Protein AF-A0A969X1E5-F1 (afdb_monomer)

Foldseek 3Di:
DVVVVVVVVVVVVVVVVVVVCVVVVPPPCPPDPQPADEEEQEAAPVCQVVVVVVQVVVCVVRVRYHYHYHYDHHVVRVVCVVVVVD

Structure (mmCIF, N/CA/C/O backbone):
data_AF-A0A969X1E5-F1
#
_entry.id   AF-A0A969X1E5-F1
#
loop_
_atom_site.group_PDB
_atom_site.id
_atom_site.type_symbol
_atom_site.label_atom_id
_atom_site.label_alt_id
_atom_site.label_comp_id
_atom_site.label_asym_id
_atom_site.label_entity_id
_atom_site.label_seq_id
_atom_site.pdbx_PDB_ins_code
_atom_site.Cartn_x
_atom_site.Cartn_y
_atom_site.Cartn_z
_atom_site.occupancy
_atom_site.B_iso_or_equiv
_atom_site.auth_seq_id
_atom_site.auth_comp_id
_atom_site.auth_asym_id
_atom_site.auth_atom_id
_atom_site.pdbx_PDB_model_num
ATOM 1 N N . MET A 1 1 ? 17.594 5.502 -66.200 1.00 55.56 1 MET A N 1
ATOM 2 C CA . MET A 1 1 ? 16.403 5.438 -65.317 1.00 55.56 1 MET A CA 1
ATOM 3 C C . MET A 1 1 ? 16.337 4.159 -64.470 1.00 55.56 1 MET A C 1
ATOM 5 O O . MET A 1 1 ? 16.067 4.263 -63.285 1.00 55.56 1 MET A O 1
ATOM 9 N N . ARG A 1 2 ? 16.647 2.964 -65.010 1.00 63.50 2 ARG A N 1
ATOM 10 C CA . ARG A 1 2 ? 16.596 1.684 -64.261 1.00 63.50 2 ARG A CA 1
ATOM 11 C C . ARG A 1 2 ? 17.586 1.543 -63.087 1.00 63.50 2 ARG A C 1
ATOM 13 O O . ARG A 1 2 ? 17.216 0.975 -62.071 1.00 63.50 2 ARG A O 1
ATOM 20 N N . LYS A 1 3 ? 18.816 2.072 -63.190 1.00 72.31 3 LYS A N 1
ATOM 21 C CA . LYS A 1 3 ? 19.837 1.961 -62.120 1.00 72.31 3 LYS A CA 1
ATOM 22 C C . LYS A 1 3 ? 19.455 2.731 -60.846 1.00 72.31 3 LYS A C 1
ATOM 24 O O . LYS A 1 3 ? 19.654 2.217 -59.756 1.00 72.31 3 LYS A O 1
ATOM 29 N N . ASN A 1 4 ? 18.851 3.912 -60.982 1.00 72.38 4 ASN A N 1
ATOM 30 C CA . ASN A 1 4 ? 18.379 4.720 -59.852 1.00 72.38 4 ASN A CA 1
ATOM 31 C C . ASN A 1 4 ? 17.159 4.073 -59.182 1.00 72.38 4 ASN A C 1
ATOM 33 O O . ASN A 1 4 ? 17.081 4.042 -57.962 1.00 72.38 4 ASN A O 1
ATOM 37 N N . PHE A 1 5 ? 16.255 3.488 -59.976 1.00 77.94 5 PHE A N 1
ATOM 38 C CA . PHE A 1 5 ? 15.122 2.717 -59.461 1.00 77.94 5 PHE A CA 1
ATOM 39 C C . PHE A 1 5 ? 15.580 1.481 -58.669 1.00 77.94 5 PHE A C 1
ATOM 41 O O . PHE A 1 5 ? 15.081 1.224 -57.581 1.00 77.94 5 PHE A O 1
ATOM 48 N N . LEU A 1 6 ? 16.593 0.765 -59.166 1.00 82.38 6 LEU A N 1
ATOM 49 C CA . LEU A 1 6 ? 17.153 -0.410 -58.493 1.00 82.38 6 LEU A CA 1
ATOM 50 C C . LEU A 1 6 ? 17.852 -0.044 -57.169 1.00 82.38 6 LEU A C 1
ATOM 52 O O . LEU A 1 6 ? 17.748 -0.779 -56.192 1.00 82.38 6 LEU A O 1
ATOM 56 N N . TRP A 1 7 ? 18.493 1.128 -57.106 1.00 83.94 7 TRP A N 1
ATOM 57 C CA . TRP A 1 7 ? 19.100 1.654 -55.878 1.00 83.94 7 TRP A CA 1
ATOM 58 C C . TRP A 1 7 ? 18.049 2.074 -54.836 1.00 83.94 7 TRP A C 1
ATOM 60 O O . TRP A 1 7 ? 18.197 1.766 -53.659 1.00 83.94 7 TRP A O 1
ATOM 70 N N . ILE A 1 8 ? 16.947 2.697 -55.270 1.00 86.88 8 ILE A N 1
ATOM 71 C CA . ILE A 1 8 ? 15.823 3.068 -54.391 1.00 86.88 8 ILE A CA 1
ATOM 72 C C . ILE A 1 8 ? 15.168 1.820 -53.777 1.00 86.88 8 ILE A C 1
ATOM 74 O O . ILE A 1 8 ? 14.871 1.806 -52.584 1.00 86.88 8 ILE A O 1
ATOM 78 N N . VAL A 1 9 ? 14.996 0.749 -54.560 1.00 87.44 9 VAL A N 1
ATOM 79 C CA . VAL A 1 9 ? 14.437 -0.523 -54.068 1.00 87.44 9 VAL A CA 1
ATOM 80 C C . VAL A 1 9 ? 15.363 -1.186 -53.041 1.00 87.44 9 VAL A C 1
ATOM 82 O O . VAL A 1 9 ? 14.886 -1.664 -52.015 1.00 87.44 9 VAL A O 1
ATOM 85 N N . LEU A 1 10 ? 16.682 -1.161 -53.257 1.00 88.69 10 LEU A N 1
ATOM 86 C CA . LEU A 1 10 ? 17.654 -1.686 -52.288 1.00 88.69 10 LEU A CA 1
ATOM 87 C C . LEU A 1 10 ? 17.650 -0.905 -50.965 1.00 88.69 10 LEU A C 1
ATOM 89 O O . LEU A 1 10 ? 17.700 -1.514 -49.898 1.00 88.69 10 LEU A O 1
ATOM 93 N N . VAL A 1 11 ? 17.538 0.425 -51.022 1.00 87.00 11 VAL A N 1
ATOM 94 C CA . VAL A 1 11 ? 17.461 1.274 -49.821 1.00 87.00 11 VAL A CA 1
ATOM 95 C C . VAL A 1 11 ? 16.168 1.015 -49.042 1.00 87.00 11 VAL A C 1
ATOM 97 O O . VAL A 1 11 ? 16.202 0.925 -47.817 1.00 87.00 11 VAL A O 1
ATOM 100 N N . LEU A 1 12 ? 15.039 0.817 -49.728 1.00 86.44 12 LEU A N 1
ATOM 101 C CA . LEU A 1 12 ? 13.772 0.476 -49.075 1.00 86.44 12 LEU A CA 1
ATOM 102 C C . LEU A 1 12 ? 13.825 -0.885 -48.369 1.00 86.44 12 LEU A C 1
ATOM 104 O O . LEU A 1 12 ? 13.367 -0.994 -47.235 1.00 86.44 12 LEU A O 1
ATOM 108 N N . ILE A 1 13 ? 14.434 -1.900 -48.990 1.00 86.81 13 ILE A N 1
ATOM 109 C CA . ILE A 1 13 ? 14.615 -3.223 -48.370 1.00 86.81 13 ILE A CA 1
ATOM 110 C C . ILE A 1 13 ? 15.500 -3.122 -47.121 1.00 86.81 13 ILE A C 1
ATOM 112 O O . ILE A 1 13 ? 15.198 -3.740 -46.101 1.00 86.81 13 ILE A O 1
ATOM 116 N N . LEU A 1 14 ? 16.551 -2.300 -47.164 1.00 84.69 14 LEU A N 1
ATOM 117 C CA . LEU A 1 14 ? 17.441 -2.089 -46.023 1.00 84.69 14 LEU A CA 1
ATOM 118 C C . LEU A 1 14 ? 16.726 -1.397 -44.849 1.00 84.69 14 LEU A C 1
ATOM 120 O O . LEU A 1 14 ? 16.908 -1.796 -43.702 1.00 84.69 14 LEU A O 1
AT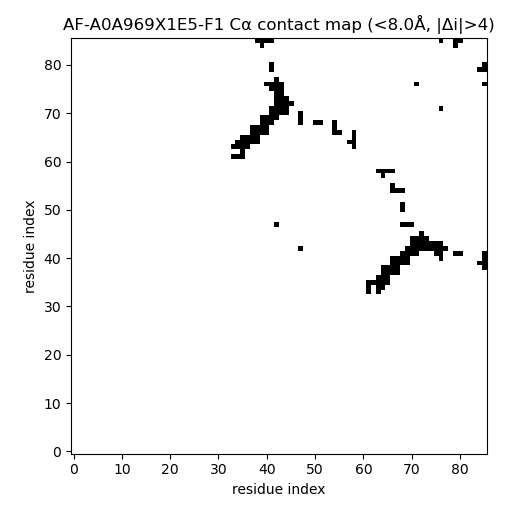OM 124 N N . ILE A 1 15 ? 15.870 -0.406 -45.117 1.00 83.62 15 ILE A N 1
ATOM 125 C CA . ILE A 1 15 ? 15.076 0.281 -44.081 1.00 83.62 15 ILE A CA 1
ATOM 126 C C . ILE A 1 15 ? 14.062 -0.678 -43.439 1.00 83.62 15 ILE A C 1
ATOM 128 O O . ILE A 1 15 ? 13.911 -0.702 -42.214 1.00 83.62 15 ILE A O 1
ATOM 132 N N . VAL A 1 16 ? 13.401 -1.516 -44.242 1.00 82.81 16 VAL A N 1
ATOM 133 C CA . VAL A 1 16 ? 12.498 -2.563 -43.733 1.00 82.81 16 VAL A CA 1
ATOM 134 C C . VAL A 1 16 ? 13.266 -3.581 -42.884 1.00 82.81 16 VAL A C 1
ATOM 136 O O . VAL A 1 16 ? 12.785 -3.990 -41.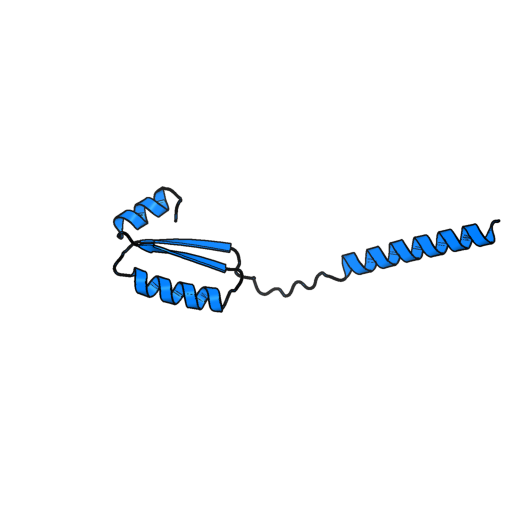834 1.00 82.81 16 VAL A O 1
ATOM 139 N N . PHE A 1 17 ? 14.490 -3.937 -43.273 1.00 81.50 17 PHE A N 1
ATOM 140 C CA . PHE A 1 17 ? 15.319 -4.866 -42.506 1.00 81.50 17 PHE A CA 1
ATOM 141 C C . PHE A 1 17 ? 15.771 -4.280 -41.159 1.00 81.50 17 PHE A C 1
ATOM 143 O O . PHE A 1 17 ? 15.671 -4.952 -40.134 1.00 81.50 17 PHE A O 1
ATOM 150 N N . ILE A 1 18 ? 16.192 -3.010 -41.133 1.00 78.50 18 ILE A N 1
ATOM 151 C CA . ILE A 1 18 ? 16.567 -2.307 -39.895 1.00 78.50 18 ILE A CA 1
ATOM 152 C C . ILE A 1 18 ? 15.367 -2.226 -38.945 1.00 78.50 18 ILE A C 1
ATOM 154 O O . ILE A 1 18 ? 15.483 -2.603 -37.786 1.00 78.50 18 ILE A O 1
ATOM 158 N N . THR A 1 19 ? 14.197 -1.802 -39.435 1.00 71.62 19 THR A N 1
ATOM 159 C CA . THR A 1 19 ? 12.977 -1.709 -38.606 1.00 71.62 19 THR A CA 1
ATOM 160 C C . THR A 1 19 ? 12.507 -3.062 -38.067 1.00 71.62 19 THR A C 1
ATOM 162 O O . THR A 1 19 ? 11.971 -3.124 -36.960 1.00 71.62 19 THR A O 1
ATOM 165 N N . TRP A 1 20 ? 12.747 -4.152 -38.799 1.00 71.31 20 TRP A N 1
ATOM 166 C CA . TRP A 1 20 ? 12.500 -5.511 -38.320 1.00 71.31 20 TRP A CA 1
ATOM 167 C C . TRP A 1 20 ? 13.460 -5.855 -37.168 1.00 71.31 20 TRP A C 1
ATOM 169 O O . TRP A 1 20 ? 13.009 -6.175 -36.070 1.00 71.31 20 TRP A O 1
ATOM 179 N N . VAL A 1 21 ? 14.772 -5.675 -37.353 1.00 71.50 21 VAL A N 1
ATOM 180 C CA . VAL A 1 21 ? 15.790 -5.973 -36.326 1.00 71.50 21 VAL A CA 1
ATOM 181 C C . VAL A 1 21 ? 15.556 -5.196 -35.024 1.00 71.50 21 VAL A C 1
ATOM 183 O O . VAL A 1 21 ? 15.636 -5.786 -33.948 1.00 71.50 21 VAL A O 1
ATOM 186 N N . THR A 1 22 ? 15.188 -3.912 -35.082 1.00 63.38 22 THR A N 1
ATOM 187 C CA . THR A 1 22 ? 14.953 -3.118 -33.861 1.00 63.38 22 THR A CA 1
ATOM 188 C C . THR A 1 22 ? 13.705 -3.557 -33.091 1.00 63.38 22 THR A C 1
ATOM 190 O O . THR A 1 22 ? 13.655 -3.413 -31.873 1.00 63.38 22 THR A O 1
ATOM 193 N N . LYS A 1 23 ? 12.694 -4.115 -33.772 1.00 59.38 23 LYS A N 1
ATOM 194 C CA . LYS A 1 23 ? 11.457 -4.593 -33.135 1.00 59.38 23 LYS A CA 1
ATOM 195 C C . LYS A 1 23 ? 11.621 -5.981 -32.503 1.00 59.38 23 LYS A C 1
ATOM 197 O O . LYS A 1 23 ? 11.008 -6.245 -31.474 1.00 59.38 23 LYS A O 1
ATOM 202 N N . TYR A 1 24 ? 12.449 -6.848 -33.090 1.00 57.75 24 TYR A N 1
ATOM 203 C CA . TYR A 1 24 ? 12.722 -8.195 -32.564 1.00 57.75 24 TYR A CA 1
ATOM 204 C C . TYR A 1 24 ? 13.897 -8.249 -31.571 1.00 57.75 24 TYR A C 1
ATOM 206 O O . TYR A 1 24 ? 14.075 -9.260 -30.902 1.00 57.75 24 TYR A O 1
ATOM 214 N N . GLY A 1 25 ? 14.687 -7.178 -31.449 1.00 52.34 25 GLY A N 1
ATOM 215 C CA . GLY A 1 25 ? 15.877 -7.129 -30.592 1.00 52.34 25 GLY A CA 1
ATOM 216 C C . GLY A 1 25 ? 15.655 -6.695 -29.140 1.00 52.34 25 GLY A C 1
ATOM 217 O O . GLY A 1 25 ? 16.631 -6.633 -28.401 1.00 52.34 25 GLY A O 1
ATOM 218 N N . ASN A 1 26 ? 14.422 -6.383 -28.718 1.00 58.84 26 ASN A N 1
ATOM 219 C CA . ASN A 1 26 ? 14.161 -5.857 -27.369 1.00 58.84 26 ASN A CA 1
ATOM 220 C C . ASN A 1 26 ? 13.276 -6.751 -26.488 1.00 58.84 26 ASN A C 1
ATOM 222 O O . ASN A 1 26 ? 12.582 -6.259 -25.602 1.00 58.84 26 ASN A O 1
ATOM 226 N N . SER A 1 27 ? 13.321 -8.069 -26.679 1.00 52.09 27 SER A N 1
ATOM 227 C CA . SER A 1 27 ? 12.832 -9.028 -25.681 1.00 52.09 27 SER A CA 1
ATOM 228 C C . SER A 1 27 ? 13.923 -9.304 -24.641 1.00 52.09 27 SER A C 1
ATOM 230 O O . SER A 1 27 ? 14.358 -10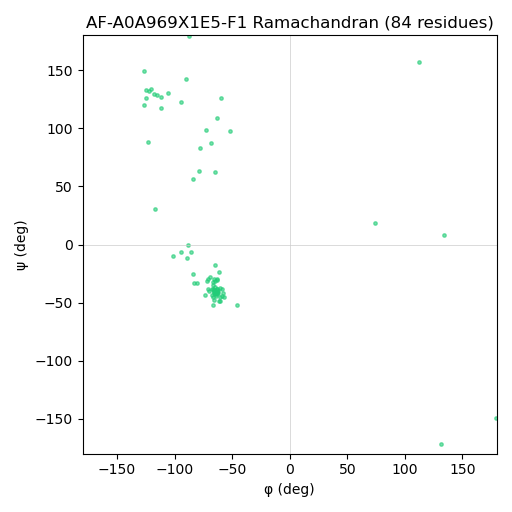.437 -24.445 1.00 52.09 27 SER A O 1
ATOM 232 N N . GLY A 1 28 ? 14.405 -8.238 -23.999 1.00 49.94 28 GLY A N 1
ATOM 233 C CA . GLY A 1 28 ? 15.156 -8.318 -22.752 1.00 49.94 28 GLY A CA 1
ATOM 234 C C . GLY A 1 28 ? 14.182 -8.518 -21.598 1.00 49.94 28 GLY A C 1
ATOM 235 O O . GLY A 1 28 ? 14.044 -7.644 -20.749 1.00 49.94 28 GLY A O 1
ATOM 236 N N . GLU A 1 29 ? 13.461 -9.637 -21.599 1.00 51.44 29 GLU A N 1
ATOM 237 C CA . GLU A 1 29 ? 12.615 -10.038 -20.479 1.00 51.44 29 GLU A CA 1
ATOM 238 C C . GLU A 1 29 ? 13.539 -10.614 -19.399 1.00 51.44 29 GLU A C 1
ATOM 240 O O . GLU A 1 29 ? 13.808 -11.813 -19.322 1.00 51.44 29 GLU A O 1
ATOM 245 N N . LEU A 1 30 ? 14.120 -9.716 -18.600 1.00 47.22 30 LEU A N 1
ATOM 246 C CA . LEU A 1 30 ? 14.751 -10.070 -17.336 1.00 47.22 30 LEU A CA 1
ATOM 247 C C . LEU A 1 30 ? 13.628 -10.500 -16.392 1.00 47.22 30 LEU A C 1
ATOM 249 O O . LEU A 1 30 ? 13.060 -9.684 -15.674 1.00 47.22 30 LEU A O 1
ATOM 253 N N . GLY A 1 31 ? 13.286 -11.787 -16.453 1.00 47.97 31 GLY A N 1
ATOM 254 C CA . GLY A 1 31 ? 12.275 -12.459 -15.640 1.00 47.97 31 GLY A CA 1
ATOM 255 C C . GLY A 1 31 ? 12.621 -12.515 -14.151 1.00 47.97 31 GLY A C 1
ATOM 256 O O . GLY A 1 31 ? 12.764 -13.589 -13.576 1.00 47.97 31 GLY A O 1
ATOM 257 N N . GLY A 1 32 ? 12.730 -11.357 -13.509 1.00 51.47 32 GLY A N 1
ATOM 258 C CA . GLY A 1 32 ? 12.307 -11.192 -12.129 1.00 51.47 32 GLY A CA 1
ATOM 259 C C . GLY A 1 32 ? 10.889 -10.652 -12.189 1.00 51.47 32 GLY A C 1
ATOM 260 O O . GLY A 1 32 ? 10.674 -9.632 -12.832 1.00 51.47 32 GLY A O 1
ATOM 261 N N . SER A 1 33 ? 9.923 -11.339 -11.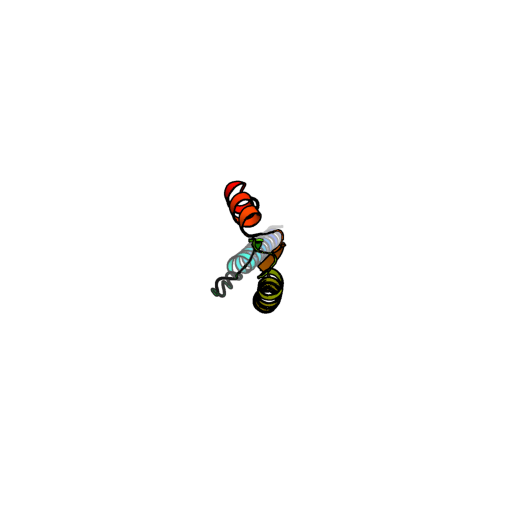580 1.00 58.06 33 SER A N 1
ATOM 262 C CA . SER A 1 33 ? 8.552 -10.836 -11.449 1.00 58.06 33 SER A CA 1
ATOM 263 C C . SER A 1 33 ? 8.606 -9.429 -10.843 1.00 58.06 33 SER A C 1
ATOM 265 O O . SER A 1 33 ? 8.781 -9.291 -9.633 1.00 58.06 33 SER A O 1
ATOM 267 N N . GLN A 1 34 ? 8.536 -8.391 -11.682 1.00 70.56 34 GLN A N 1
ATOM 268 C CA . GLN A 1 34 ? 8.531 -7.001 -11.249 1.00 70.56 34 GLN A CA 1
ATOM 269 C C . GLN A 1 34 ? 7.263 -6.821 -10.426 1.00 70.56 34 GLN A C 1
ATOM 271 O O . GLN A 1 34 ? 6.147 -6.919 -10.936 1.00 70.56 34 GLN A O 1
ATOM 276 N N . VAL A 1 35 ? 7.434 -6.674 -9.114 1.00 79.62 35 VAL A N 1
ATOM 277 C CA . VAL A 1 35 ? 6.314 -6.431 -8.214 1.00 79.62 35 VAL A CA 1
ATOM 278 C C . VAL A 1 35 ? 5.871 -4.995 -8.460 1.00 79.62 35 VAL A C 1
ATOM 280 O O . VAL A 1 35 ? 6.493 -4.047 -7.984 1.00 79.62 35 VAL A O 1
ATOM 283 N N . ALA A 1 36 ? 4.820 -4.858 -9.260 1.00 86.31 36 ALA A N 1
ATOM 284 C CA . ALA A 1 36 ? 4.246 -3.593 -9.679 1.00 86.31 36 ALA A CA 1
ATOM 285 C C . ALA A 1 36 ? 2.746 -3.570 -9.372 1.00 86.31 36 ALA A C 1
ATOM 287 O O . ALA A 1 36 ? 2.078 -4.605 -9.384 1.00 86.31 36 ALA A O 1
ATOM 288 N N . GLY A 1 37 ? 2.207 -2.381 -9.101 1.00 87.81 37 GLY A N 1
ATOM 289 C CA . GLY A 1 37 ? 0.782 -2.194 -8.816 1.00 87.81 37 GLY A CA 1
ATOM 290 C C . GLY A 1 37 ? 0.526 -1.364 -7.565 1.00 87.81 37 GLY A C 1
ATOM 291 O O . GLY A 1 37 ? 1.440 -0.775 -6.996 1.00 87.81 37 GLY A O 1
ATOM 292 N N . SER A 1 38 ? -0.738 -1.289 -7.150 1.00 91.56 38 SER A N 1
ATOM 293 C CA . SER A 1 38 ? -1.155 -0.552 -5.957 1.00 91.56 38 SER A CA 1
ATOM 294 C C . SER A 1 38 ? -1.920 -1.471 -5.016 1.00 91.56 38 SER A C 1
ATOM 296 O O . SER A 1 38 ? -2.834 -2.166 -5.449 1.00 91.56 38 SER A O 1
ATOM 298 N N . ILE A 1 39 ? -1.569 -1.440 -3.736 1.00 91.44 39 ILE A N 1
ATOM 299 C CA . ILE A 1 39 ? -2.231 -2.179 -2.662 1.00 91.44 39 ILE A CA 1
ATOM 300 C C . ILE A 1 39 ? -2.743 -1.164 -1.646 1.00 91.44 39 ILE A C 1
ATOM 302 O O . ILE A 1 39 ? -2.010 -0.262 -1.243 1.00 91.44 39 ILE A O 1
ATOM 306 N N . THR A 1 40 ? -3.990 -1.321 -1.215 1.00 92.25 40 THR A N 1
ATOM 307 C CA . THR A 1 40 ? -4.568 -0.537 -0.123 1.00 92.25 40 THR A CA 1
ATOM 308 C C . THR A 1 40 ? -4.799 -1.462 1.060 1.00 92.25 40 THR A C 1
ATOM 310 O O . THR A 1 40 ? -5.437 -2.494 0.928 1.00 92.25 40 THR A O 1
ATOM 313 N N . ILE A 1 41 ? -4.280 -1.096 2.226 1.00 90.25 41 ILE A N 1
ATOM 314 C CA . ILE A 1 41 ? -4.435 -1.834 3.475 1.00 90.25 41 ILE A CA 1
ATOM 315 C C . ILE A 1 41 ? -5.306 -0.978 4.388 1.00 90.25 41 ILE A C 1
ATOM 317 O O . ILE A 1 41 ? -4.896 0.118 4.754 1.00 90.25 41 ILE A O 1
ATOM 321 N N . ALA A 1 42 ? -6.487 -1.459 4.771 1.00 92.19 42 ALA A N 1
ATOM 322 C CA . ALA A 1 42 ? -7.359 -0.783 5.733 1.00 92.19 42 ALA A CA 1
ATOM 323 C C . ALA A 1 42 ? -7.573 -1.662 6.971 1.00 92.19 42 ALA A C 1
ATOM 325 O O . ALA A 1 42 ? -7.919 -2.837 6.840 1.00 92.19 42 ALA A O 1
ATOM 326 N N . GLY A 1 43 ? -7.381 -1.125 8.181 1.00 89.25 43 GLY A N 1
ATOM 327 C CA . GLY A 1 43 ? -7.544 -1.938 9.387 1.00 89.25 43 GLY A CA 1
ATOM 328 C C . GLY A 1 43 ? -7.286 -1.249 10.724 1.00 89.25 43 GLY A C 1
ATOM 329 O O . GLY A 1 43 ? -7.564 -0.068 10.925 1.00 89.25 43 GLY A O 1
ATOM 330 N N . SER A 1 44 ? -6.812 -2.042 11.691 1.00 91.31 44 SER A N 1
ATOM 331 C CA . SER A 1 44 ? -6.658 -1.612 13.083 1.00 91.31 44 SER A CA 1
ATOM 332 C C . SER A 1 44 ? -5.715 -0.416 13.227 1.00 91.31 44 SER A C 1
ATOM 334 O O . SER A 1 44 ? -4.548 -0.473 12.839 1.00 91.31 44 SER A O 1
ATOM 336 N N . SER A 1 45 ? -6.197 0.641 13.884 1.00 92.69 45 SER A N 1
ATOM 337 C CA . SER A 1 45 ? -5.395 1.826 14.206 1.00 92.69 45 SER A CA 1
ATOM 338 C C . SER A 1 45 ? -4.207 1.499 15.116 1.00 92.69 45 SER A C 1
ATOM 340 O O . SER A 1 45 ? -3.210 2.210 15.103 1.00 92.69 45 SER A O 1
ATOM 342 N N . SER A 1 46 ? -4.279 0.408 15.889 1.00 91.50 46 SER A N 1
ATOM 343 C CA . SER A 1 46 ? -3.178 -0.021 16.758 1.00 91.50 46 SER A CA 1
ATOM 344 C C . SER A 1 46 ? -1.984 -0.577 15.979 1.00 91.50 46 SER A C 1
ATOM 346 O O . SER A 1 46 ? -0.859 -0.461 16.451 1.00 91.50 46 SER A O 1
ATOM 348 N N . VAL A 1 47 ? -2.208 -1.181 14.804 1.00 91.69 47 VAL A N 1
ATOM 349 C CA . VAL A 1 47 ? -1.133 -1.784 13.985 1.00 91.69 47 VAL A CA 1
ATOM 350 C C . VAL A 1 47 ? -0.710 -0.906 12.810 1.00 91.69 47 VAL A C 1
ATOM 352 O O . VAL A 1 47 ? 0.317 -1.172 12.193 1.00 91.69 47 VAL A O 1
ATOM 355 N N . GLN A 1 48 ? -1.461 0.161 12.528 1.00 93.56 48 GLN A N 1
ATOM 356 C CA . GLN A 1 48 ? -1.163 1.130 11.477 1.00 93.56 48 GLN A CA 1
ATOM 357 C C . GLN A 1 48 ? 0.308 1.593 11.436 1.00 93.56 48 GLN A C 1
ATOM 359 O O . GLN A 1 48 ? 0.903 1.460 10.366 1.00 93.56 48 GLN A O 1
ATOM 364 N N . PRO A 1 49 ? 0.940 2.058 12.540 1.00 93.81 49 PRO A N 1
ATOM 365 C CA . PRO A 1 49 ? 2.309 2.580 12.463 1.00 93.81 49 PRO A CA 1
ATOM 366 C C . PRO A 1 49 ? 3.324 1.515 12.031 1.00 93.81 49 PRO A C 1
ATOM 368 O O . PRO A 1 49 ? 4.318 1.819 11.380 1.00 93.81 49 PRO A O 1
ATOM 371 N N . PHE A 1 50 ? 3.072 0.245 12.353 1.00 94.12 50 PHE A N 1
ATOM 372 C CA . PHE A 1 50 ? 3.921 -0.854 11.909 1.00 94.12 50 PHE A CA 1
ATOM 373 C C . PHE A 1 50 ? 3.721 -1.150 10.416 1.00 94.12 50 PHE A C 1
ATOM 375 O O . PHE A 1 50 ? 4.694 -1.313 9.679 1.00 94.12 50 PHE A O 1
ATOM 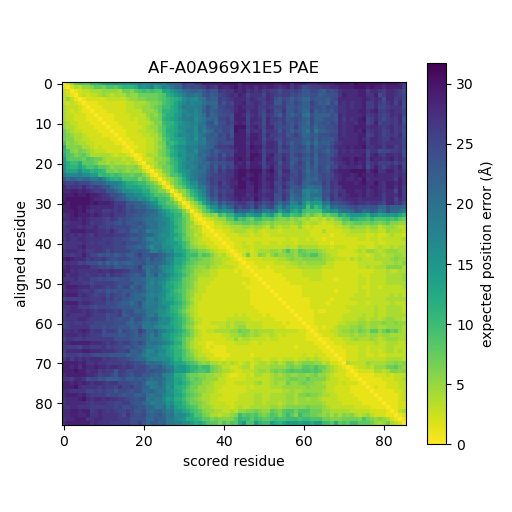382 N N . SER A 1 51 ? 2.467 -1.169 9.958 1.00 94.00 51 SER A N 1
ATOM 383 C CA . SER A 1 51 ? 2.124 -1.372 8.547 1.00 94.00 51 SER A CA 1
ATOM 384 C C . SER A 1 51 ? 2.703 -0.284 7.638 1.00 94.00 51 SER A C 1
ATOM 386 O O . SER A 1 51 ? 3.155 -0.598 6.542 1.00 94.00 51 SER A O 1
ATOM 388 N N . GLU A 1 52 ? 2.741 0.972 8.088 1.00 94.62 52 GLU A N 1
ATOM 389 C CA . GLU A 1 52 ? 3.342 2.088 7.343 1.00 94.62 52 GLU A CA 1
ATOM 390 C C . GLU A 1 52 ? 4.855 1.906 7.151 1.00 94.62 52 GLU A C 1
ATOM 392 O O . GLU A 1 52 ? 5.355 2.045 6.035 1.00 94.62 52 GLU A O 1
ATOM 397 N N . ILE A 1 53 ? 5.580 1.504 8.200 1.00 96.06 53 ILE A N 1
ATOM 398 C CA . ILE A 1 53 ? 7.028 1.246 8.116 1.00 96.06 53 ILE A CA 1
ATOM 399 C C . ILE A 1 53 ? 7.316 0.093 7.148 1.00 96.06 53 ILE A C 1
ATOM 401 O O . ILE A 1 53 ? 8.243 0.163 6.338 1.00 96.06 53 ILE A O 1
ATOM 405 N N . LEU A 1 54 ? 6.523 -0.979 7.208 1.00 94.50 54 LEU A N 1
ATOM 406 C CA . LEU A 1 54 ? 6.662 -2.099 6.278 1.00 94.50 54 LEU A CA 1
ATOM 407 C C . LEU A 1 54 ? 6.356 -1.686 4.836 1.00 94.50 54 LEU A C 1
ATOM 409 O O . LEU A 1 54 ? 7.097 -2.070 3.933 1.00 94.50 54 LEU A O 1
ATOM 413 N N . ALA A 1 55 ? 5.305 -0.891 4.624 1.00 93.69 55 ALA A N 1
ATOM 414 C CA . ALA A 1 55 ? 4.947 -0.350 3.319 1.00 93.69 55 ALA A CA 1
ATOM 415 C C . ALA A 1 55 ? 6.089 0.489 2.728 1.00 93.69 55 ALA A C 1
ATOM 417 O O . ALA A 1 55 ? 6.449 0.301 1.568 1.00 93.69 55 ALA A O 1
ATOM 418 N N . GLU A 1 56 ? 6.714 1.353 3.528 1.00 94.06 56 GLU A N 1
ATOM 419 C CA . GLU A 1 56 ? 7.863 2.155 3.104 1.00 94.06 56 GLU A CA 1
ATOM 420 C C . GLU A 1 56 ? 9.047 1.273 2.683 1.00 94.06 56 GLU A C 1
ATOM 422 O O . GLU A 1 56 ? 9.600 1.446 1.595 1.00 94.06 56 GLU A O 1
ATOM 427 N N . LYS A 1 57 ? 9.416 0.279 3.504 1.00 94.81 57 LYS A N 1
ATOM 428 C CA . LYS A 1 57 ? 10.513 -0.649 3.179 1.00 94.81 57 LYS A CA 1
ATOM 429 C C . LYS A 1 57 ? 10.218 -1.481 1.936 1.00 94.81 57 LYS A C 1
ATOM 431 O O . LYS A 1 57 ? 11.120 -1.714 1.135 1.00 94.81 57 LYS A O 1
ATOM 436 N N . PHE A 1 58 ? 8.969 -1.900 1.762 1.00 92.94 58 PHE A N 1
ATOM 437 C CA . PHE A 1 58 ? 8.533 -2.647 0.592 1.00 92.94 58 PHE A CA 1
ATOM 438 C C . PHE A 1 58 ? 8.618 -1.798 -0.679 1.00 92.94 58 PHE A C 1
ATOM 440 O O . PHE A 1 58 ? 9.220 -2.229 -1.655 1.00 92.94 58 PHE A O 1
ATOM 447 N N . MET A 1 59 ? 8.106 -0.566 -0.657 1.00 93.38 59 MET A N 1
ATOM 448 C CA . MET A 1 59 ? 8.188 0.351 -1.802 1.00 93.38 59 MET A CA 1
ATOM 449 C C . MET A 1 59 ? 9.630 0.776 -2.116 1.00 93.38 59 MET A C 1
ATOM 451 O O . MET A 1 59 ? 9.970 1.003 -3.274 1.00 93.38 59 MET A O 1
ATOM 455 N N . ALA A 1 60 ? 10.507 0.841 -1.109 1.00 92.06 60 ALA A N 1
ATOM 456 C CA . ALA A 1 60 ? 11.933 1.079 -1.325 1.00 92.06 60 ALA A CA 1
ATOM 457 C C . ALA A 1 60 ? 12.623 -0.085 -2.063 1.00 92.06 60 ALA A C 1
ATOM 459 O O . ALA A 1 60 ? 13.565 0.143 -2.819 1.00 92.06 60 ALA A O 1
ATOM 460 N N . GLN A 1 61 ? 12.164 -1.324 -1.850 1.00 91.38 61 GLN A N 1
ATOM 461 C CA . GLN A 1 61 ?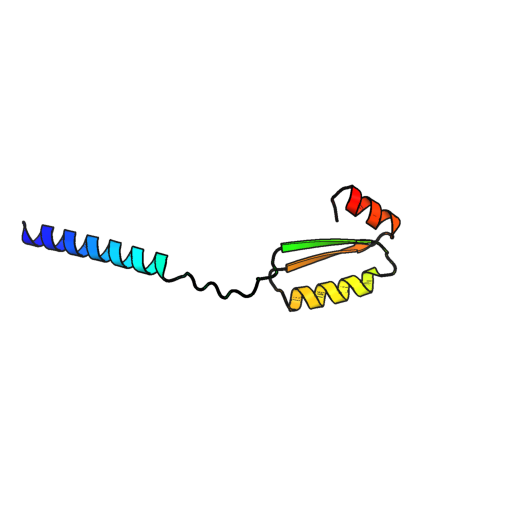 12.665 -2.510 -2.549 1.00 91.38 61 GLN A CA 1
ATOM 462 C C . GLN A 1 61 ? 12.011 -2.700 -3.927 1.00 91.38 61 GLN A C 1
ATOM 464 O O . GLN A 1 61 ? 12.667 -3.166 -4.858 1.00 91.38 61 GLN A O 1
ATOM 469 N N . TYR A 1 62 ? 10.739 -2.319 -4.062 1.00 91.38 62 TYR A N 1
ATOM 470 C CA . TYR A 1 62 ? 9.934 -2.465 -5.272 1.00 91.38 62 TYR A CA 1
ATOM 471 C C . TYR A 1 62 ? 9.400 -1.099 -5.707 1.00 91.38 62 TYR A C 1
ATOM 473 O O . TYR A 1 62 ? 8.298 -0.695 -5.340 1.00 91.38 62 TYR A O 1
ATOM 481 N N . THR A 1 63 ? 10.184 -0.386 -6.516 1.00 87.44 63 THR A N 1
ATOM 482 C CA . THR A 1 63 ? 9.902 1.006 -6.915 1.00 87.44 63 THR A CA 1
ATOM 483 C C . THR A 1 63 ? 8.638 1.176 -7.762 1.00 87.44 63 THR A C 1
ATOM 485 O O . THR A 1 63 ? 8.126 2.287 -7.891 1.00 87.44 63 THR A O 1
ATOM 488 N N . GLU A 1 64 ? 8.132 0.092 -8.347 1.00 89.19 64 GLU A N 1
ATOM 489 C CA . GLU A 1 64 ? 6.900 0.072 -9.143 1.00 89.19 64 GLU A CA 1
ATOM 490 C C . GLU A 1 64 ? 5.659 -0.320 -8.324 1.00 89.19 64 GLU A C 1
ATOM 492 O O . GLU A 1 64 ? 4.531 -0.235 -8.823 1.00 89.19 64 GLU A O 1
ATOM 497 N N . ALA A 1 65 ? 5.843 -0.722 -7.064 1.00 92.31 65 ALA A N 1
ATOM 498 C CA . ALA A 1 65 ? 4.759 -0.996 -6.136 1.00 92.31 65 ALA A CA 1
ATOM 499 C C . ALA A 1 65 ? 4.376 0.266 -5.353 1.00 92.31 65 ALA A C 1
ATOM 501 O O . ALA A 1 65 ? 5.218 1.063 -4.943 1.00 92.31 65 ALA A O 1
ATOM 502 N N . ARG A 1 66 ? 3.079 0.428 -5.099 1.00 93.62 66 ARG A N 1
ATOM 503 C CA . ARG A 1 66 ? 2.519 1.444 -4.207 1.00 93.62 66 ARG A CA 1
ATOM 504 C C . ARG A 1 66 ? 1.702 0.762 -3.126 1.00 93.62 66 ARG A C 1
ATOM 506 O O . ARG A 1 66 ? 0.870 -0.086 -3.427 1.00 93.62 66 ARG A O 1
ATOM 513 N N . VAL A 1 67 ? 1.918 1.142 -1.875 1.00 93.75 67 VAL A N 1
ATOM 514 C CA . VAL A 1 67 ? 1.162 0.618 -0.737 1.00 93.75 67 VAL A CA 1
ATOM 515 C C . VAL A 1 67 ? 0.589 1.794 0.039 1.00 93.75 67 VAL A C 1
ATOM 517 O O . VAL A 1 67 ? 1.333 2.647 0.515 1.00 93.75 67 VAL A O 1
ATOM 520 N N . ASN A 1 68 ? -0.735 1.845 0.147 1.00 93.12 68 ASN A N 1
ATOM 521 C CA . ASN A 1 68 ? -1.456 2.831 0.939 1.00 93.12 68 ASN A CA 1
ATOM 522 C C . ASN A 1 68 ? -1.988 2.170 2.212 1.00 93.12 68 ASN A C 1
ATOM 524 O O . ASN A 1 68 ? -2.632 1.127 2.130 1.00 93.12 68 ASN A O 1
ATOM 528 N N . VAL A 1 69 ? -1.753 2.769 3.377 1.00 93.38 69 VAL A N 1
ATOM 529 C CA . VAL A 1 69 ? -2.190 2.227 4.670 1.00 93.38 69 VAL A CA 1
ATOM 530 C C . VAL A 1 69 ? -3.208 3.177 5.291 1.00 93.38 69 VAL A C 1
ATOM 532 O O . VAL A 1 69 ? -2.971 4.375 5.395 1.00 93.38 69 VAL A O 1
ATOM 535 N N . GLN A 1 70 ? -4.353 2.639 5.699 1.00 91.00 70 GLN A N 1
ATOM 536 C CA . GLN A 1 70 ? -5.460 3.367 6.307 1.00 91.00 70 GLN A CA 1
ATOM 537 C C . GLN A 1 70 ? -5.814 2.740 7.659 1.00 91.00 70 GLN A C 1
ATOM 539 O O . GLN A 1 70 ? -6.074 1.538 7.765 1.00 91.00 70 GLN A O 1
ATOM 544 N N . GLY A 1 71 ? -5.832 3.563 8.703 1.00 88.69 71 GLY A N 1
ATOM 545 C CA . GLY A 1 71 ? -6.378 3.184 10.003 1.00 88.69 71 GLY A CA 1
ATOM 546 C C . GLY A 1 71 ? -7.874 3.450 10.122 1.00 88.69 71 GLY A C 1
ATOM 547 O O . GLY A 1 71 ? -8.498 4.009 9.225 1.00 88.69 71 GLY A O 1
ATOM 548 N N . GLY A 1 72 ? -8.414 3.098 11.290 1.00 87.62 72 GLY A N 1
ATOM 549 C CA . GLY A 1 72 ? -9.801 3.354 11.692 1.00 87.62 72 GLY A CA 1
ATOM 550 C C . GLY A 1 72 ? -10.515 2.147 12.314 1.00 87.62 72 GLY A C 1
ATOM 551 O O . GLY A 1 72 ? -11.693 2.222 12.658 1.00 87.62 72 GLY A O 1
ATOM 552 N N . GLY A 1 73 ? -9.773 1.064 12.574 1.00 90.56 73 GLY A N 1
ATOM 553 C CA . GLY A 1 73 ? -10.184 -0.035 13.450 1.00 90.56 73 GLY A CA 1
ATOM 554 C C . GLY A 1 73 ? -10.416 -1.346 12.703 1.00 90.56 73 GLY A C 1
ATOM 555 O O . GLY A 1 73 ? -10.683 -1.365 11.504 1.00 90.56 73 GLY A O 1
ATOM 556 N N . SER A 1 74 ? -10.332 -2.474 13.416 1.00 90.19 74 SER A N 1
ATOM 557 C CA . SER A 1 74 ? -10.502 -3.806 12.810 1.00 90.19 74 SER A CA 1
ATOM 558 C C . SER A 1 74 ? -11.864 -3.971 12.132 1.00 90.19 74 SER A C 1
ATOM 560 O O . SER A 1 74 ? -11.942 -4.550 11.053 1.00 90.19 74 SER A O 1
ATOM 562 N N . SER A 1 75 ? -12.924 -3.413 12.725 1.00 90.81 75 SER A N 1
ATOM 563 C CA . SER A 1 75 ? -14.273 -3.435 12.149 1.00 90.81 75 SER A CA 1
ATOM 564 C C . SER A 1 75 ? -14.340 -2.696 10.815 1.00 90.81 75 SER A C 1
ATOM 566 O O . SER A 1 75 ? -14.969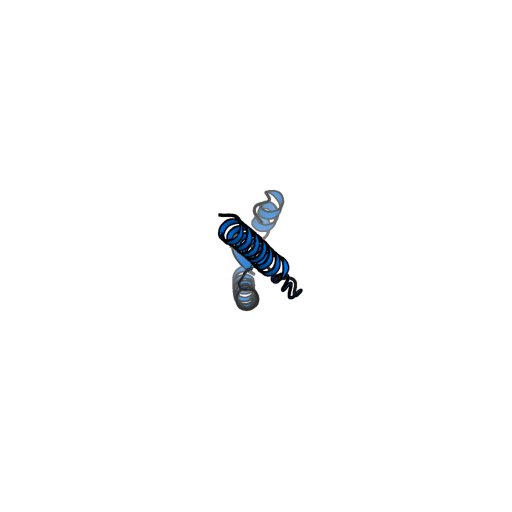 -3.181 9.879 1.00 90.81 75 SER A O 1
ATOM 568 N N . GLN A 1 76 ? -13.654 -1.552 10.705 1.00 88.38 76 GLN A N 1
ATOM 569 C CA . GLN A 1 76 ? -13.576 -0.823 9.445 1.00 88.38 76 GLN A CA 1
ATOM 570 C C . GLN A 1 76 ? -12.774 -1.609 8.407 1.00 88.38 76 GLN A C 1
ATOM 572 O O . GLN A 1 76 ? -13.189 -1.662 7.260 1.00 88.38 76 GLN A O 1
ATOM 577 N N . GLY A 1 77 ? -11.691 -2.283 8.807 1.00 89.62 77 GLY A N 1
ATOM 578 C CA . GLY A 1 77 ? -10.937 -3.159 7.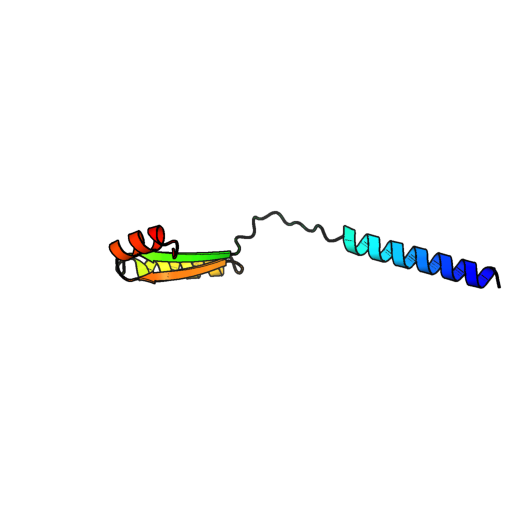905 1.00 89.62 77 GLY A CA 1
ATOM 579 C C . GLY A 1 77 ? -11.795 -4.268 7.290 1.00 89.62 77 GLY A C 1
ATOM 580 O O . GLY A 1 77 ? -11.758 -4.469 6.080 1.00 89.62 77 GLY A O 1
ATOM 581 N N . ILE A 1 78 ? -12.628 -4.935 8.098 1.00 92.56 78 ILE A N 1
ATOM 582 C CA . ILE A 1 78 ? -13.549 -5.977 7.609 1.00 92.56 78 ILE A CA 1
ATOM 583 C C . ILE A 1 78 ? -14.527 -5.401 6.576 1.00 92.56 78 ILE A C 1
ATOM 585 O O . ILE A 1 78 ? -14.736 -6.006 5.523 1.00 92.56 78 ILE A O 1
ATOM 589 N N . GLU A 1 79 ? -15.106 -4.229 6.844 1.00 91.38 79 GLU A N 1
ATOM 590 C CA . GLU A 1 79 ? -16.036 -3.608 5.895 1.00 91.38 79 GLU A CA 1
ATOM 591 C C . GLU A 1 79 ? -15.341 -3.045 4.649 1.00 91.38 79 GLU A C 1
ATOM 593 O O . GLU A 1 79 ? -15.912 -3.093 3.560 1.00 91.38 79 GLU A O 1
ATOM 598 N N . SER A 1 80 ? -14.096 -2.579 4.754 1.00 89.69 80 SER A N 1
ATOM 599 C CA . SER A 1 80 ? -13.297 -2.150 3.600 1.00 89.69 80 SER A CA 1
ATOM 600 C C . SER A 1 80 ? -13.032 -3.304 2.634 1.00 89.69 80 SER A C 1
ATOM 602 O O . SER A 1 80 ? -13.181 -3.125 1.427 1.00 89.69 80 SER A O 1
ATOM 604 N N . VAL A 1 81 ? -12.741 -4.502 3.156 1.00 91.25 81 VAL A N 1
ATOM 605 C CA . VAL A 1 81 ? -12.589 -5.715 2.334 1.00 91.25 81 VAL A CA 1
ATOM 606 C C . VAL A 1 81 ? -13.922 -6.115 1.705 1.00 91.25 81 VAL A C 1
ATOM 608 O O . VAL A 1 81 ? -14.007 -6.395 0.512 1.00 91.25 81 VAL A O 1
ATOM 611 N N . LYS A 1 82 ? -15.007 -6.094 2.486 1.00 91.50 82 LYS A N 1
ATOM 612 C CA . LYS A 1 82 ? -16.345 -6.450 1.993 1.00 91.50 82 LYS A CA 1
ATOM 613 C C . LYS A 1 82 ? -16.877 -5.479 0.932 1.00 91.50 82 LYS A C 1
ATOM 615 O O . LYS A 1 82 ? -17.626 -5.893 0.052 1.00 91.50 82 LYS A O 1
ATOM 620 N N . SER A 1 83 ? -16.500 -4.205 1.009 1.00 91.12 83 SER A N 1
ATOM 621 C CA . SER A 1 83 ? -16.858 -3.171 0.028 1.00 91.12 83 SER A CA 1
ATOM 622 C C . SER A 1 83 ? -15.905 -3.097 -1.172 1.00 91.12 83 SER A C 1
ATOM 624 O O . SER A 1 83 ? -16.200 -2.374 -2.122 1.00 91.12 83 SER A O 1
ATOM 626 N N . GLY A 1 84 ? -14.796 -3.848 -1.161 1.00 86.75 84 GLY A N 1
ATOM 627 C CA . GLY A 1 84 ? -13.801 -3.867 -2.239 1.00 86.75 84 GLY A CA 1
ATOM 628 C C . GLY A 1 84 ? -12.918 -2.617 -2.303 1.00 86.75 84 GLY A C 1
ATOM 629 O O . GLY A 1 84 ? -12.332 -2.331 -3.344 1.00 86.75 84 GLY A O 1
ATOM 630 N N . VAL A 1 85 ? -12.850 -1.848 -1.214 1.00 80.88 85 VAL A N 1
ATOM 631 C CA . VAL A 1 85 ? -11.984 -0.663 -1.089 1.00 80.88 85 VAL A CA 1
ATOM 632 C C . VAL A 1 85 ? -10.562 -1.054 -0.659 1.00 80.88 85 VAL A C 1
ATOM 634 O O . VAL A 1 85 ? -9.613 -0.321 -0.952 1.00 80.88 85 VAL A O 1
ATOM 637 N N . ALA A 1 86 ? -10.419 -2.193 0.027 1.00 71.31 86 ALA A N 1
ATOM 638 C CA . ALA A 1 86 ? -9.157 -2.775 0.487 1.00 71.31 86 ALA A CA 1
ATOM 639 C C . ALA A 1 86 ? -9.061 -4.264 0.128 1.00 71.31 86 ALA A C 1
ATOM 641 O O . ALA A 1 86 ? -10.127 -4.917 0.055 1.00 71.31 86 ALA A O 1
#

Solvent-accessible surface area (backbone atoms only — not comparable to full-atom values): 4938 Å² total; per-residue (Å²): 117,66,69,63,53,54,50,52,53,53,52,51,53,50,52,55,50,52,58,47,52,65,69,72,69,67,78,77,74,74,86,60,86,75,60,60,51,78,46,51,47,47,22,37,53,87,52,36,72,60,53,47,54,50,36,52,56,47,32,73,75,27,79,60,32,44,65,46,76,40,61,74,25,56,70,50,17,56,50,30,45,75,71,68,74,57

Secondary structure (DSSP, 8-state):
-HHHHHHHHHHHHHHHHHHHHHHHS------S----EEEEEE--TTTHHHHHHHHHHHHHH-TTEEEEEE-S-HHHHHHHHHHT--

Radius of gyration: 26.72 Å; Cα contacts (8 Å, |Δi|>4): 84; chains: 1; bounding box: 37×18×82 Å

Sequence (86 aa):
MRKNFLWIVLVLILIVFITWVTKYGNSGELGGSQVAGSITIAGSSSVQPFSEILAEKFMAQYTEAR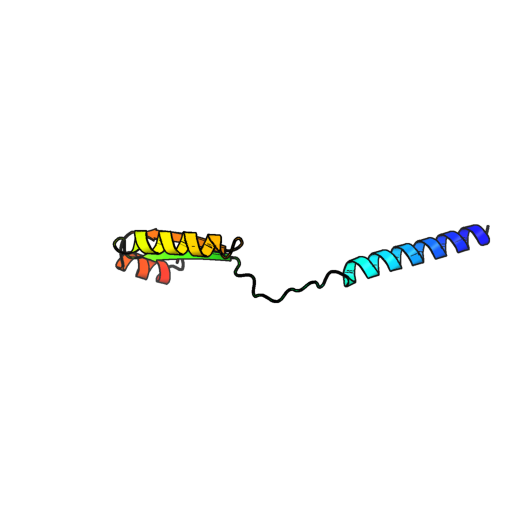VNVQGGGSSQGIESVKSGVA

Mean predicted aligned error: 13.87 Å

pLDDT: mean 82.51, std 13.77, range [47.22, 96.06]

Nearest PDB structures (foldseek):
  1twy-assembly1_A  TM=9.567E-01  e=1.244E-03  Vibrio cholerae O1 biovar El Tor str. N16961
  4h1x-assembly1_A  TM=9.121E-01  e=7.112E-03  Streptococcus pneumoniae TIGR4
  4n13-assembly1_A  TM=9.637E-01  e=3.554E-02  Borreliella burgdorferi B31
  3fzv-assembly1_D  TM=8.352E-01  e=3.473E-01  Pseudomonas aeruginosa PAO1
  3fzv-assembly1_C  TM=7.027E-01  e=2.840E-01  Pseudomonas aeruginosa PAO1